Protein AF-A0A8J4S2L1-F1 (afdb_monomer)

Sequence (156 aa):
MAAVVPDSSSDSIFGKENGVHPPKQLDAGALFVLKSKGSWLHCGYHLTTSIVAPVLLSLPFALALLGWVGGVVCLILAGLVTFYSYNLLSAVLEHHAQLGQRQLRFRDVASDVLGPRWGKYAVGPLQFGICYGVVVAGSLLGGQSLKVSCVSLLWL

Mean predicted aligned error: 14.78 Å

InterPro domains:
  IPR013057 Amino acid transporter, transmembrane domain [PF01490] (37-148)

Radius of gyration: 27.41 Å; Cα contacts (8 Å, |Δi|>4): 41; chains: 1; bounding box: 59×35×94 Å

Foldseek 3Di:
DDDDDDDDDDDDDDDDDDDPPPPPPQPVVQVPPPPCPDDPVNVVVVVVVVVPAPLVVCLVVVCVVLDDVSSVVVVVVVVVVVVVVVVVLVVLQVVVVVVVRNDPDSLVSQCVVVDVPVSCVVVVVVVVVVVVVSVVSNVVSVVVVVVVVVVVVVVD

Organism: NCBI:txid60419

pLDDT: mean 70.43, std 17.35, range [33.12, 92.56]

Structure (mmCIF, N/CA/C/O backbone):
data_AF-A0A8J4S2L1-F1
#
_entry.id   AF-A0A8J4S2L1-F1
#
loop_
_atom_site.group_PDB
_atom_site.id
_atom_site.type_symbol
_atom_site.label_atom_id
_atom_site.label_alt_id
_atom_site.label_comp_id
_atom_site.label_asym_id
_atom_site.label_entity_id
_atom_site.label_seq_id
_atom_site.pdbx_PDB_ins_code
_atom_site.Cartn_x
_atom_site.Cartn_y
_atom_site.Cartn_z
_atom_site.occupancy
_atom_site.B_iso_or_equiv
_atom_site.auth_seq_id
_atom_site.auth_comp_id
_atom_site.auth_asym_id
_atom_site.auth_atom_id
_atom_site.pdbx_PDB_model_num
ATOM 1 N N . MET A 1 1 ? 5.803 5.494 71.444 1.00 34.72 1 MET A N 1
ATOM 2 C CA . MET A 1 1 ? 4.762 4.610 72.007 1.00 34.72 1 MET A CA 1
ATOM 3 C C . MET A 1 1 ? 3.483 4.870 71.227 1.00 34.72 1 MET A C 1
ATOM 5 O O . MET A 1 1 ? 2.878 5.910 71.434 1.00 34.72 1 MET A O 1
ATOM 9 N N . ALA A 1 2 ? 3.160 4.022 70.247 1.00 39.50 2 ALA A N 1
ATOM 10 C CA . ALA A 1 2 ? 1.950 4.150 69.433 1.00 39.50 2 ALA A CA 1
ATOM 11 C C . ALA A 1 2 ? 0.888 3.186 69.977 1.00 39.50 2 ALA A C 1
ATOM 13 O O . ALA A 1 2 ? 1.196 2.028 70.255 1.00 39.50 2 ALA A O 1
ATOM 14 N N . ALA A 1 3 ? -0.309 3.717 70.212 1.00 38.34 3 ALA A N 1
ATOM 15 C CA . ALA A 1 3 ? -1.400 3.053 70.907 1.00 38.34 3 ALA A CA 1
ATOM 16 C C . ALA A 1 3 ? -2.166 2.062 70.014 1.00 38.34 3 ALA A C 1
ATOM 18 O O . ALA A 1 3 ? -2.183 2.165 68.789 1.00 38.34 3 ALA A O 1
ATOM 19 N N . VAL A 1 4 ? -2.770 1.099 70.702 1.00 43.12 4 VAL A N 1
ATOM 20 C CA . VAL A 1 4 ? -3.446 -0.117 70.242 1.00 43.12 4 VAL A CA 1
ATOM 21 C C . VAL A 1 4 ? -4.901 0.135 69.786 1.00 43.12 4 VAL A C 1
ATOM 23 O O . VAL A 1 4 ? -5.551 1.066 70.247 1.00 43.12 4 VAL A O 1
ATOM 26 N N . VAL A 1 5 ? -5.340 -0.755 68.883 1.00 53.09 5 VAL A N 1
ATOM 27 C CA . VAL A 1 5 ? -6.646 -1.067 68.238 1.00 53.09 5 VAL A CA 1
ATOM 28 C C . VAL A 1 5 ? -7.889 -1.022 69.172 1.00 53.09 5 VAL A C 1
ATOM 30 O O . VAL A 1 5 ? -7.731 -1.097 70.390 1.00 53.09 5 VAL A O 1
ATOM 33 N N . PRO A 1 6 ? -9.133 -0.979 68.634 1.00 50.78 6 PRO A N 1
ATOM 34 C CA . PRO A 1 6 ? -9.871 -2.247 68.506 1.00 50.78 6 PRO A CA 1
ATOM 35 C C . PRO A 1 6 ? -10.709 -2.423 67.219 1.00 50.78 6 PRO A C 1
ATOM 37 O O . PRO A 1 6 ? -11.177 -1.476 66.592 1.00 50.78 6 PRO A O 1
ATOM 40 N N . ASP A 1 7 ? -10.862 -3.701 66.875 1.00 41.56 7 ASP A N 1
ATOM 41 C CA . ASP A 1 7 ? -11.717 -4.309 65.857 1.00 41.56 7 ASP A CA 1
ATOM 42 C C . ASP A 1 7 ? -13.176 -4.396 66.347 1.00 41.56 7 ASP A C 1
ATOM 44 O O . ASP A 1 7 ? -13.424 -4.565 67.543 1.00 41.56 7 ASP A O 1
ATOM 48 N N . SER A 1 8 ? -14.143 -4.307 65.433 1.00 39.97 8 SER A N 1
ATOM 49 C CA . SER A 1 8 ? -15.518 -4.755 65.685 1.00 39.97 8 SER A CA 1
ATOM 50 C C . SER A 1 8 ? -16.183 -5.181 64.377 1.00 39.97 8 SER A C 1
ATOM 52 O O . SER A 1 8 ? -16.561 -4.376 63.526 1.00 39.97 8 SER A O 1
ATOM 54 N N . SER A 1 9 ? -16.300 -6.495 64.241 1.00 46.31 9 SER A N 1
ATOM 55 C CA . SER A 1 9 ? -17.036 -7.213 63.211 1.00 46.31 9 SER A CA 1
ATOM 56 C C . SER A 1 9 ? -18.544 -6.968 63.352 1.00 46.31 9 SER A C 1
ATOM 58 O O . SER A 1 9 ? -19.090 -7.052 64.451 1.00 46.31 9 SER A O 1
ATOM 60 N N . SER A 1 10 ? -19.245 -6.726 62.243 1.00 38.44 10 SER A N 1
ATOM 61 C CA . SER A 1 10 ? -20.681 -7.016 62.140 1.00 38.44 10 SER A CA 1
ATOM 62 C C . SER A 1 10 ? -21.049 -7.380 60.703 1.00 38.44 10 SER A C 1
ATOM 64 O O . SER A 1 10 ? -20.905 -6.596 59.766 1.00 38.44 10 SER A O 1
ATOM 66 N N . ASP A 1 11 ? -21.483 -8.629 60.563 1.00 37.94 11 ASP A N 1
ATOM 67 C CA . ASP A 1 11 ? -22.008 -9.256 59.362 1.00 37.94 11 ASP A CA 1
ATOM 68 C C . ASP A 1 11 ? -23.204 -8.501 58.771 1.00 37.94 11 ASP A C 1
ATOM 70 O O . ASP A 1 11 ? -24.178 -8.194 59.456 1.00 37.94 11 ASP A O 1
ATOM 74 N N . SER A 1 12 ? -23.201 -8.345 57.449 1.00 35.31 12 SER A N 1
ATOM 75 C CA . SER A 1 12 ? -24.430 -8.497 56.668 1.00 35.31 12 SER A CA 1
ATOM 76 C C . SER A 1 12 ? -24.112 -9.122 55.310 1.00 35.31 12 SER A C 1
ATOM 78 O O . SER A 1 12 ? -23.748 -8.475 54.332 1.00 35.31 12 SER A O 1
ATOM 80 N N . ILE A 1 13 ? -24.270 -10.443 55.276 1.00 42.53 13 ILE A N 1
ATOM 81 C CA . ILE A 1 13 ? -24.550 -11.214 54.069 1.00 42.53 13 ILE A CA 1
ATOM 82 C C . ILE A 1 13 ? -25.864 -10.689 53.486 1.00 42.53 13 ILE A C 1
ATOM 84 O O . ILE A 1 13 ? -26.909 -10.970 54.054 1.00 42.53 13 ILE A O 1
ATOM 88 N N . PHE A 1 14 ? -25.828 -9.965 52.366 1.00 33.12 14 PHE A N 1
ATOM 89 C CA . PHE A 1 14 ? -26.916 -9.894 51.381 1.00 33.12 14 PHE A CA 1
ATOM 90 C C . PHE A 1 14 ? -26.389 -9.262 50.082 1.00 33.12 14 PHE A C 1
ATOM 92 O O . PHE A 1 14 ? -25.904 -8.137 50.092 1.00 33.12 14 PHE A O 1
ATOM 99 N N . GLY A 1 15 ? -26.526 -9.968 48.951 1.00 33.47 15 GLY A N 1
ATOM 100 C CA . GLY A 1 15 ? -26.475 -9.330 47.626 1.00 33.47 15 GLY A CA 1
ATOM 101 C C . GLY A 1 15 ? -25.386 -9.781 46.649 1.00 33.47 15 GLY A C 1
ATOM 102 O O . GLY A 1 15 ? -24.719 -8.952 46.049 1.00 33.47 15 GLY A O 1
ATOM 103 N N . LYS A 1 16 ? -25.225 -11.095 46.484 1.00 33.47 16 LYS A N 1
ATOM 104 C CA . LYS A 1 16 ? -24.996 -11.802 45.208 1.00 33.47 16 LYS A CA 1
ATOM 105 C C . LYS A 1 16 ? -24.734 -10.911 43.970 1.00 33.47 16 LYS A C 1
ATOM 107 O O . LYS A 1 16 ? -25.661 -10.384 43.365 1.00 33.47 16 LYS A O 1
ATOM 112 N N . GLU A 1 17 ? -23.455 -10.809 43.612 1.00 36.22 17 GLU A N 1
ATOM 113 C CA . GLU A 1 17 ? -22.903 -10.940 42.256 1.00 36.22 17 GLU A CA 1
ATOM 114 C C . GLU A 1 17 ? -23.852 -10.566 41.098 1.00 36.22 17 GLU A C 1
ATOM 116 O O . GLU A 1 17 ? -24.429 -11.425 40.437 1.00 36.22 17 GLU A O 1
ATOM 121 N N . ASN A 1 18 ? -23.978 -9.268 40.816 1.00 33.34 18 ASN A N 1
ATOM 122 C CA . ASN A 1 18 ? -24.344 -8.808 39.480 1.00 33.34 18 ASN A CA 1
ATOM 123 C C . ASN A 1 18 ? -23.045 -8.483 38.749 1.00 33.34 18 ASN A C 1
ATOM 125 O O . ASN A 1 18 ? -22.307 -7.592 39.169 1.00 33.34 18 ASN A O 1
ATOM 129 N N . GLY A 1 19 ? -22.761 -9.247 37.693 1.00 39.38 19 GLY A N 1
ATOM 130 C CA . GLY A 1 19 ? -21.573 -9.136 36.854 1.00 39.38 19 GLY A CA 1
ATOM 131 C C . GLY A 1 19 ? -21.408 -7.743 36.255 1.00 39.38 19 GLY A C 1
ATOM 132 O O . GLY A 1 19 ? -21.801 -7.478 35.122 1.00 39.38 19 GLY A O 1
ATOM 133 N N . VAL A 1 20 ? -20.774 -6.855 37.013 1.00 37.06 20 VAL A N 1
ATOM 134 C CA . VAL A 1 20 ? -20.142 -5.655 36.487 1.00 37.06 20 VAL A CA 1
ATOM 135 C C . VAL A 1 20 ? -18.883 -6.148 35.792 1.00 37.06 20 VAL A C 1
ATOM 137 O O . VAL A 1 20 ? -17.860 -6.397 36.427 1.00 37.06 20 VAL A O 1
ATOM 140 N N . HIS A 1 21 ? -18.976 -6.349 34.476 1.00 39.38 21 HIS A N 1
ATOM 141 C CA . HIS A 1 21 ? -17.785 -6.442 33.643 1.00 39.38 21 HIS A CA 1
ATOM 142 C C . HIS A 1 21 ? -16.873 -5.269 34.030 1.00 39.38 21 HIS A C 1
ATOM 144 O O . HIS A 1 21 ? -17.340 -4.125 33.995 1.00 39.38 21 HIS A O 1
ATOM 150 N N . PRO A 1 22 ? -15.615 -5.516 34.446 1.00 43.31 22 PRO A N 1
ATOM 151 C CA . PRO A 1 22 ? -14.719 -4.430 34.805 1.00 43.31 22 PRO A CA 1
ATOM 152 C C . PRO A 1 22 ? -14.657 -3.474 33.610 1.00 43.31 22 PRO A C 1
ATOM 154 O O . PRO A 1 22 ? -14.567 -3.955 32.473 1.00 43.31 22 PRO A O 1
ATOM 157 N N . PRO A 1 23 ? -14.747 -2.147 33.816 1.00 46.31 23 PRO A N 1
ATOM 158 C CA . PRO A 1 23 ? -14.622 -1.204 32.717 1.00 46.31 23 PRO A CA 1
ATOM 159 C C . PRO A 1 23 ? -13.300 -1.510 32.016 1.00 46.31 23 PRO A C 1
ATOM 161 O O . PRO A 1 23 ? -12.236 -1.433 32.633 1.00 46.31 23 PRO A O 1
ATOM 164 N N . LYS A 1 24 ? -13.385 -1.953 30.752 1.00 52.25 24 LYS A N 1
ATOM 165 C CA . LYS A 1 24 ? -12.236 -2.243 29.885 1.00 52.25 24 LYS A CA 1
ATOM 166 C C . LYS A 1 24 ? -11.322 -1.026 30.009 1.00 52.25 24 LYS A C 1
ATOM 168 O O . LYS A 1 24 ? -11.745 0.059 29.614 1.00 52.25 24 LYS A O 1
ATOM 173 N N . GLN A 1 25 ? -10.159 -1.190 30.658 1.00 47.97 25 GLN A N 1
ATOM 174 C CA . GLN A 1 25 ? -9.194 -0.113 30.885 1.00 47.97 25 GLN A CA 1
ATOM 175 C C . GLN A 1 25 ? -9.006 0.611 29.553 1.00 47.97 25 GLN A C 1
ATOM 177 O O . GLN A 1 25 ? -8.453 0.045 28.610 1.00 47.97 25 GLN A O 1
ATOM 182 N N . LEU A 1 26 ? -9.553 1.822 29.452 1.00 53.41 26 LEU A N 1
ATOM 183 C CA . LEU A 1 26 ? -9.344 2.686 28.306 1.00 53.41 26 LEU A CA 1
ATOM 184 C C . LEU A 1 26 ? -7.853 3.001 28.306 1.00 53.41 26 LEU A C 1
ATOM 186 O O . LEU A 1 26 ? -7.360 3.663 29.218 1.00 53.41 26 LEU A O 1
ATOM 190 N N . ASP A 1 27 ? -7.151 2.431 27.326 1.00 55.88 27 ASP A N 1
ATOM 191 C CA . ASP A 1 27 ? -5.715 2.590 27.127 1.00 55.88 27 ASP A CA 1
ATOM 192 C C . ASP A 1 27 ? -5.346 4.075 27.262 1.00 55.88 27 ASP A C 1
ATOM 194 O O . ASP A 1 27 ? -6.058 4.952 26.759 1.00 55.88 27 ASP A O 1
ATOM 198 N N . ALA A 1 28 ? -4.253 4.377 27.963 1.00 54.31 28 ALA A N 1
ATOM 199 C CA . ALA A 1 28 ? -3.857 5.745 28.292 1.00 54.31 28 ALA A CA 1
ATOM 200 C C . ALA A 1 28 ? -3.718 6.628 27.034 1.00 54.31 28 ALA A C 1
ATOM 202 O O . ALA A 1 28 ? -3.922 7.838 27.108 1.00 54.31 28 ALA A O 1
ATOM 203 N N . GLY A 1 29 ? -3.463 6.024 25.865 1.00 54.12 29 GLY A N 1
ATOM 204 C CA . GLY A 1 29 ? -3.454 6.699 24.562 1.00 54.12 29 GLY A CA 1
ATOM 205 C C . GLY A 1 29 ? -4.828 7.128 24.018 1.00 54.12 29 GLY A C 1
ATOM 206 O O . GLY A 1 29 ? -4.882 8.038 23.197 1.00 54.12 29 GLY A O 1
ATOM 207 N N . ALA A 1 30 ? -5.931 6.521 24.468 1.00 52.88 30 ALA A N 1
ATOM 208 C CA . ALA A 1 30 ? -7.303 6.949 24.163 1.00 52.88 30 ALA A CA 1
ATOM 209 C C . ALA A 1 30 ? -7.820 8.001 25.165 1.00 52.88 30 ALA A C 1
ATOM 211 O O . ALA A 1 30 ? -8.608 8.872 24.796 1.00 52.88 30 ALA A O 1
ATOM 212 N N . LEU A 1 31 ? -7.351 7.936 26.420 1.00 49.34 31 LEU A N 1
ATOM 213 C CA . LEU A 1 31 ? -7.639 8.919 27.477 1.00 49.34 31 LEU A CA 1
ATOM 214 C C . LEU A 1 31 ? -6.882 10.236 27.277 1.00 49.34 31 LEU A C 1
ATOM 216 O O . LEU A 1 31 ? -7.410 11.308 27.580 1.00 49.34 31 LEU A O 1
ATOM 220 N N . PHE A 1 32 ? -5.678 10.174 26.701 1.00 51.91 32 PHE A N 1
ATOM 221 C CA . PHE A 1 32 ? -5.025 11.329 26.096 1.00 51.91 32 PHE A CA 1
ATOM 222 C C . PHE A 1 32 ? -5.787 11.678 24.816 1.00 51.91 32 PHE A C 1
ATOM 224 O O . PHE A 1 32 ? -5.361 11.382 23.703 1.00 51.91 32 PHE A O 1
ATOM 231 N N . VAL A 1 33 ? -6.965 12.282 24.976 1.00 52.78 33 VAL A N 1
ATOM 232 C CA . VAL A 1 33 ? -7.691 12.933 23.892 1.00 52.78 33 VAL A CA 1
ATOM 233 C C . VAL A 1 33 ? -6.716 13.918 23.261 1.00 52.78 33 VAL A C 1
ATOM 235 O O . VAL A 1 33 ? -6.530 15.041 23.733 1.00 52.78 33 VAL A O 1
ATOM 238 N N . LEU A 1 34 ? -6.068 13.484 22.180 1.00 54.00 34 LEU A N 1
ATOM 239 C CA . LEU A 1 34 ? -5.431 14.362 21.225 1.00 54.00 34 LEU A CA 1
ATOM 240 C C . LEU A 1 34 ? -6.572 15.216 20.690 1.00 54.00 34 LEU A C 1
ATOM 242 O O . LEU A 1 34 ? -7.272 14.837 19.753 1.00 54.00 34 LEU A O 1
ATOM 246 N N . LYS A 1 35 ? -6.812 16.359 21.339 1.00 50.06 35 LYS A N 1
ATOM 247 C CA . LYS A 1 35 ? -7.601 17.443 20.772 1.00 50.06 35 LYS A CA 1
ATOM 248 C C . LYS A 1 35 ? -6.963 17.699 19.415 1.00 50.06 35 LYS A C 1
ATOM 250 O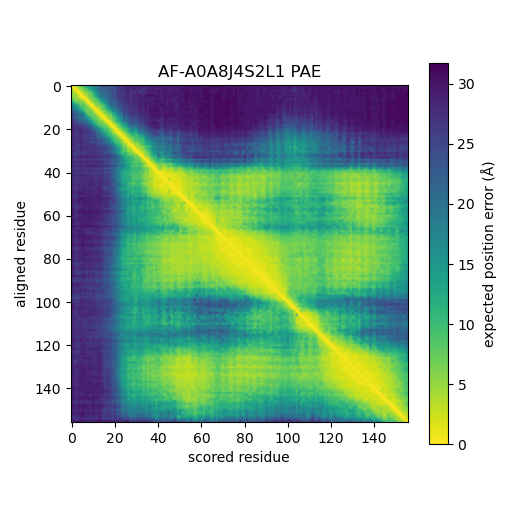 O . LYS A 1 35 ? -5.850 18.222 19.367 1.00 50.06 35 LYS A O 1
ATOM 255 N N . SER A 1 36 ? -7.599 17.237 18.339 1.00 60.19 36 SER A N 1
ATOM 256 C CA . SER A 1 36 ? -7.020 17.286 17.002 1.00 60.19 36 SER A CA 1
ATOM 257 C C . SER A 1 36 ? -6.908 18.751 16.598 1.00 60.19 36 SER A C 1
ATOM 259 O O . SER A 1 36 ? -7.837 19.346 16.064 1.00 60.19 36 SER A O 1
ATOM 261 N N . LYS A 1 37 ? -5.767 19.365 16.908 1.00 63.19 37 LYS A N 1
ATOM 262 C CA . LYS A 1 37 ? -5.407 20.695 16.412 1.00 63.19 37 LYS A CA 1
ATOM 263 C C . LYS A 1 37 ? -4.876 20.633 14.975 1.00 63.19 37 LYS A C 1
ATOM 265 O O . LYS A 1 37 ? -4.511 21.658 14.417 1.00 63.19 37 LYS A O 1
ATOM 270 N N . GLY A 1 38 ? -4.816 19.438 14.384 1.00 66.75 38 GLY A N 1
ATOM 271 C CA . GLY A 1 38 ? -4.439 19.238 12.993 1.00 66.75 38 GLY A CA 1
ATOM 272 C C . GLY A 1 38 ? -5.574 19.635 12.055 1.00 66.75 38 GLY A C 1
ATOM 273 O O . GLY A 1 38 ? -6.681 19.119 12.166 1.00 66.75 38 GLY A O 1
ATOM 274 N N . SER A 1 39 ? -5.283 20.540 11.123 1.00 81.12 39 SER A N 1
ATOM 275 C CA . SER A 1 39 ? -6.161 20.828 9.987 1.00 81.12 39 SER A CA 1
ATOM 276 C C . SER A 1 39 ? -6.275 19.598 9.078 1.00 81.12 39 SER A C 1
ATOM 278 O O . SER A 1 39 ? -5.310 18.845 8.924 1.00 81.12 39 SER A O 1
ATOM 280 N N . TRP A 1 40 ? -7.425 19.421 8.423 1.00 80.31 40 TRP A N 1
ATOM 281 C CA . TRP A 1 40 ? -7.636 18.383 7.405 1.00 80.31 40 TRP A CA 1
ATOM 282 C C . TRP A 1 40 ? -6.569 18.415 6.309 1.00 80.31 40 TRP A C 1
ATOM 284 O O . TRP A 1 40 ? -6.125 17.367 5.850 1.00 80.31 40 TRP A O 1
ATOM 294 N N . LEU A 1 41 ? -6.085 19.611 5.962 1.00 83.56 41 LEU A N 1
ATOM 295 C CA . LEU A 1 41 ? -5.001 19.788 4.997 1.00 83.56 41 LEU A CA 1
ATOM 296 C C . LEU A 1 41 ? -3.674 19.216 5.502 1.00 83.56 41 LEU A C 1
ATOM 298 O O . LEU A 1 41 ? -2.941 18.597 4.741 1.00 83.56 41 LEU A O 1
ATOM 302 N N . HIS A 1 42 ? -3.378 19.379 6.792 1.00 85.44 42 HIS A N 1
ATOM 303 C CA . HIS A 1 42 ? -2.155 18.855 7.394 1.00 85.44 42 HIS A CA 1
ATOM 304 C C . HIS A 1 42 ? -2.176 17.323 7.437 1.00 85.44 42 HIS A C 1
ATOM 306 O O . HIS A 1 42 ? -1.200 16.675 7.068 1.00 85.44 42 HIS A O 1
ATOM 312 N N . CYS A 1 43 ? -3.317 16.741 7.818 1.00 82.88 43 CYS A N 1
ATOM 313 C CA . CYS A 1 43 ? -3.517 15.293 7.787 1.00 82.88 43 CYS A CA 1
ATOM 314 C C . CYS A 1 43 ? -3.426 14.743 6.355 1.00 82.88 43 CYS A C 1
ATOM 316 O O . CYS A 1 43 ? -2.697 13.785 6.110 1.00 82.88 43 CYS A O 1
ATOM 318 N N . GLY A 1 44 ? -4.103 15.386 5.398 1.00 84.62 44 GLY A N 1
ATOM 319 C CA . GLY A 1 44 ? -4.066 14.998 3.988 1.00 84.62 44 GLY A CA 1
ATOM 320 C C . GLY A 1 44 ? -2.662 15.082 3.389 1.00 84.62 44 GLY A C 1
ATOM 321 O O . GLY A 1 44 ? -2.245 14.168 2.678 1.00 84.62 44 GLY A O 1
ATOM 322 N N . TYR A 1 45 ? -1.899 16.123 3.732 1.00 86.94 45 TYR A N 1
ATOM 323 C CA . TYR A 1 45 ? -0.498 16.246 3.336 1.00 86.94 45 TYR A CA 1
ATOM 324 C C . TYR A 1 45 ? 0.340 15.084 3.882 1.00 86.94 45 TYR A C 1
ATOM 326 O O . TYR A 1 45 ? 0.996 14.397 3.106 1.00 86.94 45 TYR A O 1
ATOM 334 N N . HIS A 1 46 ? 0.263 14.804 5.186 1.00 84.38 46 HIS A N 1
ATOM 335 C CA . HIS A 1 46 ? 0.993 13.691 5.802 1.00 84.38 46 HIS A CA 1
ATOM 336 C C . HIS A 1 46 ? 0.601 12.320 5.248 1.00 84.38 46 HIS A C 1
ATOM 338 O O . HIS A 1 46 ? 1.460 11.454 5.073 1.00 84.38 46 HIS A O 1
ATOM 344 N N . LEU A 1 47 ? -0.683 12.111 4.959 1.00 85.81 47 LEU A N 1
ATOM 345 C CA . LEU A 1 47 ? -1.159 10.890 4.320 1.00 85.81 47 LEU A CA 1
ATOM 346 C C . LEU A 1 47 ? -0.545 10.748 2.924 1.00 85.81 47 LEU A C 1
ATOM 348 O O . LEU A 1 47 ? 0.002 9.701 2.590 1.00 85.81 47 LEU A O 1
ATOM 352 N N . THR A 1 48 ? -0.586 11.819 2.131 1.00 84.88 48 THR A N 1
ATOM 353 C CA . THR A 1 48 ? -0.069 11.816 0.759 1.00 84.88 48 THR A CA 1
ATOM 354 C C . THR A 1 48 ? 1.436 11.568 0.744 1.00 84.88 48 THR A C 1
ATOM 356 O O . THR A 1 48 ? 1.897 10.713 -0.005 1.00 84.88 48 THR A O 1
ATOM 359 N N . THR A 1 49 ? 2.210 12.231 1.607 1.00 85.94 49 THR A N 1
ATOM 360 C CA . THR A 1 49 ? 3.663 12.005 1.689 1.00 85.94 49 THR A CA 1
ATOM 361 C C . THR A 1 49 ? 4.017 10.614 2.204 1.00 85.94 49 THR A C 1
ATOM 363 O O . THR A 1 49 ? 5.031 10.064 1.789 1.00 85.94 49 THR A O 1
ATOM 366 N N . SER A 1 50 ? 3.173 10.009 3.047 1.00 84.44 50 SER A N 1
ATOM 367 C CA . SER A 1 50 ? 3.345 8.613 3.475 1.00 84.44 50 SER A CA 1
ATOM 368 C C . SER A 1 50 ? 3.063 7.617 2.346 1.00 84.44 50 SER A C 1
ATOM 370 O O . SER A 1 50 ? 3.689 6.560 2.295 1.00 84.44 50 SER A O 1
ATOM 372 N N . ILE A 1 51 ? 2.128 7.937 1.445 1.00 83.69 51 ILE A N 1
ATOM 373 C CA . ILE A 1 51 ? 1.822 7.112 0.269 1.00 83.69 51 ILE A CA 1
ATOM 374 C C . ILE A 1 51 ? 2.923 7.256 -0.785 1.00 83.69 51 ILE A C 1
ATOM 376 O O . ILE A 1 51 ? 3.296 6.251 -1.385 1.00 83.69 51 ILE A O 1
ATOM 380 N N . VAL A 1 52 ? 3.465 8.465 -0.987 1.00 84.31 52 VAL A N 1
ATOM 381 C CA . VAL A 1 52 ? 4.570 8.749 -1.920 1.00 84.31 52 VAL A CA 1
ATOM 382 C C . VAL A 1 52 ? 5.874 8.110 -1.414 1.00 84.31 52 VAL A C 1
ATOM 384 O O . VAL A 1 52 ? 6.753 8.759 -0.857 1.00 84.31 52 VAL A O 1
ATOM 387 N N . ALA A 1 53 ? 6.000 6.798 -1.601 1.00 78.81 53 ALA A N 1
ATOM 388 C CA . ALA A 1 53 ? 7.201 6.032 -1.305 1.00 78.81 53 ALA A CA 1
ATOM 389 C C . ALA A 1 53 ? 8.124 5.960 -2.536 1.00 78.81 53 ALA A C 1
ATOM 391 O O . ALA A 1 53 ? 7.626 5.874 -3.661 1.00 78.81 53 ALA A O 1
ATOM 392 N N . PRO A 1 54 ? 9.458 5.868 -2.361 1.00 75.44 54 PRO A N 1
ATOM 393 C CA . PRO A 1 54 ? 10.401 5.656 -3.465 1.00 75.44 54 PRO A CA 1
ATOM 394 C C . PRO A 1 54 ? 10.029 4.466 -4.364 1.00 75.44 54 PRO A C 1
ATOM 396 O O . PRO A 1 54 ? 10.253 4.485 -5.566 1.00 75.44 54 PRO A O 1
ATOM 399 N N . VAL A 1 55 ? 9.384 3.444 -3.798 1.00 74.50 55 VAL A N 1
ATOM 400 C CA . VAL A 1 55 ? 8.927 2.254 -4.528 1.00 74.50 55 VAL A CA 1
ATOM 401 C C . VAL A 1 55 ? 7.872 2.579 -5.595 1.00 74.50 55 VAL A C 1
ATOM 403 O O . VAL A 1 55 ? 7.833 1.903 -6.623 1.00 74.50 55 VAL A O 1
ATOM 406 N N . LEU A 1 56 ? 7.072 3.642 -5.438 1.00 80.44 56 LEU A N 1
ATOM 407 C CA . LEU A 1 56 ? 6.110 4.073 -6.464 1.00 80.44 56 LEU A CA 1
ATOM 408 C C . LEU A 1 56 ? 6.783 4.492 -7.774 1.00 80.44 56 LEU A C 1
ATOM 410 O O . LEU A 1 56 ? 6.144 4.423 -8.819 1.00 80.44 56 LEU A O 1
ATOM 414 N N . LEU A 1 57 ? 8.069 4.854 -7.763 1.00 80.88 57 LEU A N 1
ATOM 415 C CA . LEU A 1 57 ? 8.804 5.121 -9.002 1.00 80.88 57 LEU A CA 1
ATOM 416 C C . LEU A 1 57 ? 8.997 3.864 -9.865 1.00 80.88 57 LE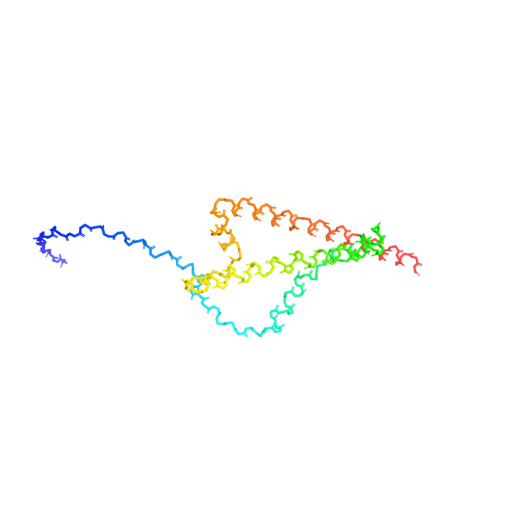U A C 1
ATOM 418 O O . LEU A 1 57 ? 9.236 3.986 -11.062 1.00 80.88 57 LEU A O 1
ATOM 422 N N . SER A 1 58 ? 8.841 2.659 -9.303 1.00 78.38 58 SER A N 1
ATOM 423 C CA . SER A 1 58 ? 8.844 1.408 -10.080 1.00 78.38 58 SER A CA 1
ATOM 424 C C . SER A 1 58 ? 7.485 1.079 -10.713 1.00 78.38 58 SER A C 1
ATOM 426 O O . SER A 1 58 ? 7.405 0.258 -11.626 1.00 78.38 58 SER A O 1
ATOM 428 N N . LEU A 1 59 ? 6.415 1.755 -10.285 1.00 81.06 59 LEU A N 1
ATOM 429 C CA . LEU A 1 59 ? 5.066 1.578 -10.811 1.00 81.06 59 LEU A CA 1
ATOM 430 C C . LEU A 1 59 ? 4.953 1.885 -12.318 1.00 81.06 59 LEU A C 1
ATOM 432 O O . LEU A 1 59 ? 4.435 1.028 -13.029 1.00 81.06 59 LEU A O 1
ATOM 436 N N . PRO A 1 60 ? 5.465 3.009 -12.869 1.00 79.88 60 PRO A N 1
ATOM 437 C CA . PRO A 1 60 ? 5.424 3.247 -14.316 1.00 79.88 60 PRO A CA 1
ATOM 438 C C . PRO A 1 60 ? 6.178 2.182 -15.123 1.00 79.88 60 PRO A C 1
ATOM 440 O O . PRO A 1 60 ? 5.733 1.817 -16.208 1.00 79.88 60 PRO A O 1
ATOM 443 N N . PHE A 1 61 ? 7.271 1.631 -14.585 1.00 78.62 61 PHE A N 1
ATOM 444 C CA . PHE A 1 61 ? 7.988 0.518 -15.213 1.00 78.62 61 PHE A CA 1
ATOM 445 C C . PHE A 1 61 ? 7.132 -0.758 -15.240 1.00 78.62 61 PHE A C 1
ATOM 447 O O . PHE A 1 61 ? 7.022 -1.404 -16.279 1.00 78.62 61 PHE A O 1
ATOM 454 N N . ALA A 1 62 ? 6.447 -1.083 -14.140 1.00 79.69 62 ALA A N 1
ATOM 455 C CA . ALA A 1 62 ? 5.519 -2.213 -14.092 1.00 79.69 62 ALA A CA 1
ATOM 456 C C . ALA A 1 62 ? 4.320 -2.037 -15.046 1.00 79.69 62 ALA A C 1
ATOM 458 O O . ALA A 1 62 ? 3.918 -2.989 -15.714 1.00 79.69 62 ALA A O 1
ATOM 459 N N . LEU A 1 63 ? 3.778 -0.818 -15.163 1.00 82.44 63 LEU A N 1
ATOM 460 C CA . LEU A 1 63 ? 2.709 -0.507 -16.118 1.00 82.44 63 LEU A CA 1
ATOM 461 C C . LEU A 1 63 ? 3.187 -0.609 -17.572 1.00 82.44 63 LEU A C 1
ATOM 463 O O . LEU A 1 63 ? 2.439 -1.089 -18.421 1.00 82.44 63 LEU A O 1
ATOM 467 N N . ALA A 1 64 ? 4.427 -0.205 -17.864 1.00 80.50 64 ALA A N 1
ATOM 468 C CA . ALA A 1 64 ? 5.010 -0.341 -19.198 1.00 80.50 64 ALA A CA 1
ATOM 469 C C . ALA A 1 64 ? 5.128 -1.814 -19.629 1.00 80.50 64 ALA A C 1
ATOM 471 O O . ALA A 1 64 ? 4.850 -2.128 -20.784 1.00 80.50 64 ALA A O 1
ATOM 472 N N . LEU A 1 65 ? 5.462 -2.722 -18.702 1.00 82.19 65 LEU A N 1
ATOM 473 C CA . LEU A 1 65 ? 5.502 -4.168 -18.964 1.00 82.19 65 LEU A CA 1
ATOM 474 C C . LEU A 1 65 ? 4.109 -4.774 -19.211 1.00 82.19 65 LEU A C 1
ATOM 476 O O . LEU A 1 65 ? 3.984 -5.724 -19.979 1.00 82.19 65 LEU A O 1
ATOM 480 N N . LEU A 1 66 ? 3.065 -4.230 -18.576 1.00 80.56 66 LEU A N 1
ATOM 481 C CA . LEU A 1 66 ? 1.680 -4.711 -18.686 1.00 80.56 66 LEU A CA 1
ATOM 482 C C . LEU A 1 66 ? 0.918 -4.112 -19.889 1.00 80.56 66 LEU A C 1
ATOM 484 O O . LEU A 1 66 ? -0.173 -4.570 -20.233 1.00 80.56 66 LEU A O 1
ATOM 488 N N . GLY A 1 67 ? 1.486 -3.086 -20.528 1.00 85.31 67 GLY A N 1
ATOM 489 C CA . GLY A 1 67 ? 0.859 -2.318 -21.601 1.00 85.31 67 GLY A CA 1
ATOM 490 C C . GLY A 1 67 ? -0.169 -1.298 -21.096 1.00 85.31 67 GLY A C 1
ATOM 491 O O . GLY A 1 67 ? -0.652 -1.363 -19.968 1.00 85.31 67 GLY A O 1
ATOM 492 N N . TRP A 1 68 ? -0.534 -0.337 -21.953 1.00 84.62 68 TRP A N 1
ATOM 493 C CA . TRP A 1 68 ? -1.389 0.802 -21.580 1.00 84.62 68 TRP A CA 1
ATOM 494 C C . TRP A 1 68 ? -2.745 0.381 -20.998 1.00 84.62 68 TRP A C 1
ATOM 496 O O . TRP A 1 68 ? -3.132 0.826 -19.920 1.00 84.62 68 TRP A O 1
ATOM 506 N N . VAL A 1 69 ? -3.453 -0.519 -21.686 1.00 89.12 69 VAL A N 1
ATOM 507 C CA . VAL A 1 69 ? -4.794 -0.960 -21.271 1.00 89.12 69 VAL A CA 1
ATOM 508 C C . VAL A 1 69 ? -4.725 -1.763 -19.973 1.00 89.12 69 VAL A C 1
ATOM 510 O O . VAL A 1 69 ? -5.471 -1.477 -19.040 1.00 89.12 69 VAL A O 1
ATOM 513 N N . GLY A 1 70 ? -3.797 -2.722 -19.880 1.00 88.06 70 GLY A N 1
ATOM 514 C CA . GLY A 1 70 ? -3.599 -3.521 -18.669 1.00 88.06 70 GLY A CA 1
ATOM 515 C C . GLY A 1 70 ? -3.203 -2.656 -17.475 1.00 88.06 70 GLY A C 1
ATOM 516 O O . GLY A 1 70 ? -3.735 -2.827 -16.378 1.00 88.06 70 GLY A O 1
ATOM 517 N N . GLY A 1 71 ? -2.335 -1.669 -17.703 1.00 88.31 71 GLY A N 1
ATOM 518 C CA . GLY A 1 71 ? -1.924 -0.709 -16.692 1.00 88.31 71 GLY A CA 1
ATOM 519 C C . GLY A 1 71 ? -3.078 0.149 -16.170 1.00 88.31 71 GLY A C 1
ATOM 520 O O . GLY A 1 71 ? -3.273 0.235 -14.959 1.00 88.31 71 GLY A O 1
ATOM 521 N N . VAL A 1 72 ? -3.887 0.732 -17.060 1.00 89.94 72 VAL A N 1
ATOM 522 C CA . VAL A 1 72 ? -5.057 1.542 -16.673 1.00 89.94 72 VAL A CA 1
ATOM 523 C C . VAL A 1 72 ? -6.081 0.704 -15.906 1.00 89.94 72 VAL A C 1
ATOM 525 O O . VAL A 1 72 ? -6.557 1.136 -14.857 1.00 89.94 72 VAL A O 1
ATOM 528 N N . VAL A 1 73 ? -6.386 -0.511 -16.371 1.00 92.19 73 VAL A N 1
ATOM 529 C CA . VAL A 1 73 ? -7.310 -1.418 -15.670 1.00 92.19 73 VAL A CA 1
ATOM 530 C C . VAL A 1 73 ? -6.775 -1.778 -14.281 1.00 92.19 73 VAL A C 1
ATOM 532 O O . VAL A 1 73 ? -7.522 -1.714 -13.307 1.00 92.19 73 VAL A O 1
ATOM 535 N N . CYS A 1 74 ? -5.482 -2.090 -14.164 1.00 89.31 74 CYS A N 1
ATOM 536 C CA . CYS A 1 74 ? -4.837 -2.385 -12.884 1.00 89.31 74 CYS A CA 1
ATOM 537 C C . CYS A 1 74 ? -4.910 -1.193 -11.916 1.00 89.31 74 CYS A C 1
ATOM 539 O O . CYS A 1 74 ? -5.280 -1.368 -10.756 1.00 89.31 74 CYS A O 1
ATOM 541 N N . LEU A 1 75 ? -4.637 0.026 -12.394 1.00 88.94 75 LEU A N 1
ATOM 542 C CA . LEU A 1 75 ? -4.744 1.248 -11.593 1.00 88.94 75 LEU A CA 1
ATOM 543 C C . LEU A 1 75 ? -6.171 1.500 -11.099 1.00 88.94 75 LEU A C 1
ATOM 545 O O . LEU A 1 75 ? -6.364 1.826 -9.927 1.00 88.94 75 LEU A O 1
ATOM 549 N N . ILE A 1 76 ? -7.168 1.330 -11.971 1.00 92.44 76 ILE A N 1
ATOM 550 C CA . ILE A 1 76 ? -8.580 1.488 -11.605 1.00 92.44 76 ILE A CA 1
ATOM 551 C C . ILE A 1 76 ? -8.968 0.445 -10.555 1.00 92.44 76 ILE A C 1
ATOM 553 O O . ILE A 1 76 ? -9.559 0.801 -9.538 1.00 92.44 76 ILE A O 1
ATOM 557 N N . LEU A 1 77 ? -8.602 -0.825 -10.754 1.00 92.56 77 LEU A N 1
ATOM 558 C CA . LEU A 1 77 ? -8.877 -1.893 -9.791 1.00 92.56 77 LEU A CA 1
ATOM 559 C C . LEU A 1 77 ? -8.196 -1.631 -8.442 1.00 92.56 77 LEU A C 1
ATOM 561 O O . LEU A 1 77 ? -8.850 -1.727 -7.405 1.00 92.56 77 LEU A O 1
ATOM 565 N N . ALA A 1 78 ? -6.919 -1.241 -8.440 1.00 89.12 78 ALA A N 1
ATOM 566 C CA . ALA A 1 78 ? -6.196 -0.880 -7.224 1.00 89.12 78 ALA A CA 1
ATOM 567 C C . ALA A 1 78 ? -6.862 0.303 -6.498 1.00 89.12 78 ALA A C 1
ATOM 569 O O . ALA A 1 78 ? -7.014 0.273 -5.274 1.00 89.12 78 ALA A O 1
ATOM 570 N N . GLY A 1 79 ? -7.324 1.310 -7.246 1.00 89.50 79 GLY A N 1
ATOM 571 C CA . GLY A 1 79 ? -8.088 2.439 -6.718 1.00 89.50 79 GLY A CA 1
ATOM 572 C C . GLY A 1 79 ? -9.427 2.020 -6.108 1.00 89.50 79 GLY A C 1
ATOM 573 O O . GLY A 1 79 ? -9.726 2.409 -4.981 1.00 89.50 79 GLY A O 1
ATOM 574 N N . LEU A 1 80 ? -10.202 1.178 -6.798 1.00 92.38 80 LEU A N 1
ATOM 575 C CA . LEU A 1 80 ? -11.489 0.665 -6.313 1.00 92.38 80 LEU A CA 1
ATOM 576 C C . LEU A 1 80 ? -11.330 -0.165 -5.035 1.00 92.38 80 LEU A C 1
ATOM 578 O O . LEU A 1 80 ? -12.065 0.051 -4.072 1.00 92.38 80 LEU A O 1
ATOM 582 N N . VAL A 1 81 ? -10.349 -1.070 -4.994 1.00 90.81 81 VAL A N 1
ATOM 583 C CA . VAL A 1 81 ? -10.049 -1.889 -3.807 1.00 90.81 81 VAL A CA 1
ATOM 584 C C . VAL A 1 81 ? -9.634 -1.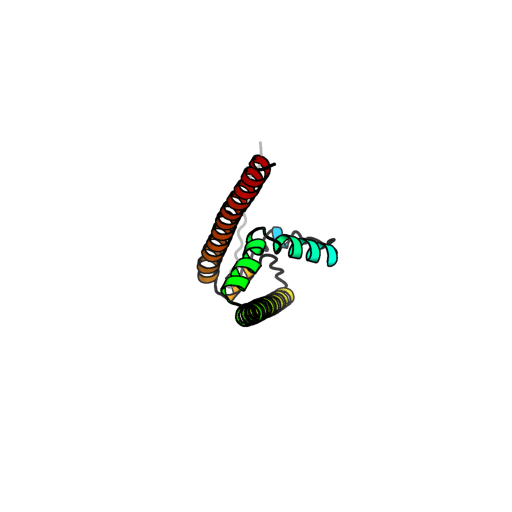007 -2.628 1.00 90.81 81 VAL A C 1
ATOM 586 O O . VAL A 1 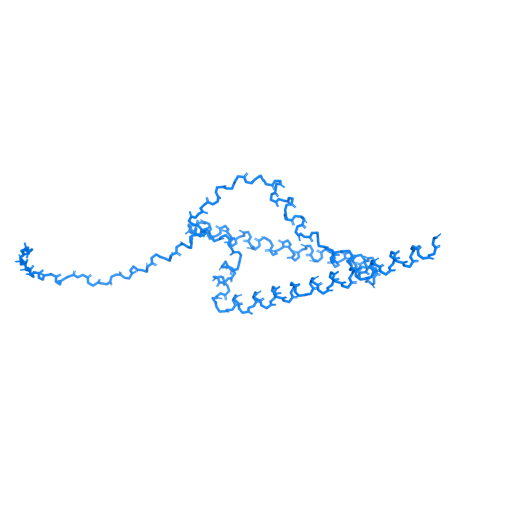81 ? -10.109 -1.202 -1.505 1.00 90.81 81 VAL A O 1
ATOM 589 N N . THR A 1 82 ? -8.792 -0.003 -2.878 1.00 88.50 82 THR A N 1
ATOM 590 C CA . THR A 1 82 ? -8.346 0.954 -1.856 1.00 88.50 82 THR A CA 1
ATOM 591 C C . THR A 1 82 ? -9.521 1.781 -1.330 1.00 88.50 82 THR A C 1
ATOM 593 O O . THR A 1 82 ? -9.710 1.893 -0.119 1.00 88.50 82 THR A O 1
ATOM 596 N N . PHE A 1 83 ? -10.363 2.300 -2.224 1.00 88.56 83 PHE A N 1
ATOM 597 C CA . PHE A 1 83 ? -11.551 3.072 -1.867 1.00 88.56 83 PHE A CA 1
ATOM 598 C C . PHE A 1 83 ? -12.554 2.246 -1.056 1.00 88.56 83 PHE A C 1
ATOM 600 O O . PHE A 1 83 ? -13.048 2.710 -0.027 1.00 88.56 83 PHE A O 1
ATOM 607 N N . TYR A 1 84 ? -12.822 1.007 -1.468 1.00 86.38 84 TYR A N 1
ATOM 608 C CA . TYR A 1 84 ? -13.698 0.094 -0.735 1.00 86.38 84 TYR A CA 1
ATOM 609 C C . TYR A 1 84 ? -13.164 -0.195 0.674 1.00 86.38 84 TYR A C 1
ATOM 611 O O . TYR A 1 84 ? -13.905 -0.103 1.654 1.00 86.38 84 TYR A O 1
ATOM 619 N N . SER A 1 85 ? -11.858 -0.448 0.786 1.00 84.50 85 SER A N 1
ATOM 620 C CA . SER A 1 85 ? -11.189 -0.665 2.072 1.00 84.50 85 SER A CA 1
ATOM 621 C C . SER A 1 85 ? -11.315 0.554 2.993 1.00 84.50 85 SER A C 1
ATOM 623 O O . SER A 1 85 ? -11.645 0.396 4.167 1.00 84.50 85 SER A O 1
ATOM 625 N N . TYR A 1 86 ? -11.132 1.775 2.471 1.00 81.62 86 TYR A N 1
ATOM 626 C CA . TYR A 1 86 ? -11.321 3.008 3.245 1.00 81.62 86 TYR A CA 1
ATOM 627 C C . TYR A 1 86 ? -12.774 3.228 3.686 1.00 81.62 86 TYR A C 1
ATOM 629 O O . TYR A 1 86 ? -12.998 3.679 4.809 1.00 81.62 86 TYR A O 1
ATOM 637 N N . ASN A 1 87 ? -13.760 2.884 2.850 1.00 83.44 87 ASN A N 1
ATOM 638 C CA . ASN A 1 87 ? -15.178 2.995 3.214 1.00 83.44 87 ASN A CA 1
ATOM 639 C C . ASN A 1 87 ? -15.546 2.046 4.360 1.00 83.44 87 ASN A C 1
ATOM 641 O O . ASN A 1 87 ? -16.158 2.476 5.337 1.00 83.44 87 ASN A O 1
ATOM 645 N N . LEU A 1 88 ? -15.124 0.780 4.281 1.00 81.00 88 LEU A N 1
ATOM 646 C CA . LEU A 1 88 ? -15.303 -0.192 5.366 1.00 81.00 88 LEU A CA 1
ATOM 647 C C . LEU A 1 88 ? -14.655 0.293 6.662 1.00 81.00 88 LEU A C 1
ATOM 649 O O . LEU A 1 88 ? -15.267 0.248 7.726 1.00 81.00 88 LEU A O 1
ATOM 653 N N . LEU A 1 89 ? -13.424 0.791 6.561 1.00 79.31 89 LEU A N 1
ATOM 654 C CA . LEU A 1 89 ? -12.677 1.305 7.698 1.00 79.31 89 LEU A CA 1
ATOM 655 C C . LEU A 1 89 ? -13.402 2.483 8.357 1.00 79.31 89 LEU A C 1
ATOM 657 O O . LEU A 1 89 ? -13.566 2.497 9.573 1.00 79.31 89 LEU A O 1
ATOM 661 N N . SER A 1 90 ? -13.900 3.426 7.555 1.00 77.88 90 SER A N 1
ATOM 662 C CA . SER A 1 90 ? -14.688 4.561 8.038 1.00 77.88 90 SER A CA 1
ATOM 663 C C . SER A 1 90 ? -15.979 4.113 8.726 1.00 77.88 90 SER A C 1
ATOM 665 O O . SER A 1 90 ? -16.306 4.634 9.789 1.00 77.88 90 SER A O 1
ATOM 667 N N . ALA A 1 91 ? -16.696 3.137 8.161 1.00 79.94 91 ALA A N 1
ATOM 668 C CA . ALA A 1 91 ? -17.936 2.620 8.743 1.00 79.94 91 ALA A CA 1
ATOM 669 C C . ALA A 1 91 ? -17.698 1.944 10.102 1.00 79.94 91 ALA A C 1
ATOM 671 O O . ALA A 1 91 ? -18.455 2.155 11.051 1.00 79.94 91 ALA A O 1
ATOM 672 N N . VAL A 1 92 ? -16.617 1.169 10.217 1.00 73.88 92 VAL A N 1
ATOM 673 C CA . VAL A 1 92 ? -16.229 0.525 11.477 1.00 73.88 92 VAL A CA 1
ATOM 674 C C . VAL A 1 92 ? -15.812 1.570 12.519 1.00 73.88 92 VAL A C 1
ATOM 676 O O . VAL A 1 92 ? -16.236 1.485 13.673 1.00 73.88 92 VAL A O 1
ATOM 679 N N . LEU A 1 93 ? -15.027 2.581 12.130 1.00 71.81 93 LEU A N 1
ATOM 680 C CA . LEU A 1 93 ? -14.633 3.668 13.034 1.00 71.81 93 LEU A CA 1
ATOM 681 C C . LEU A 1 93 ? -15.847 4.438 13.569 1.00 71.81 93 LEU A C 1
ATOM 683 O O . LEU A 1 93 ? -15.894 4.731 14.763 1.00 71.81 93 LEU A O 1
ATOM 687 N N . GLU A 1 94 ? -16.825 4.732 12.710 1.00 71.12 94 GLU A N 1
ATOM 688 C CA . GLU A 1 94 ? -18.065 5.406 13.103 1.00 71.12 94 GLU A CA 1
ATOM 689 C C . GLU A 1 94 ? -18.859 4.556 14.106 1.00 71.12 94 GLU A C 1
ATOM 691 O O . GLU A 1 94 ? -19.254 5.048 15.161 1.00 71.12 94 GLU A O 1
ATOM 696 N N . HIS A 1 95 ? -19.010 3.252 13.852 1.00 70.62 95 HIS A N 1
ATOM 697 C CA . HIS A 1 95 ? -19.722 2.347 14.757 1.00 70.62 95 HIS A CA 1
ATOM 698 C C . HIS A 1 95 ? -19.097 2.292 16.165 1.00 70.62 95 HIS A C 1
ATOM 700 O O . HIS A 1 95 ? -19.807 2.357 17.169 1.00 70.62 95 HIS A O 1
ATOM 706 N N . HIS A 1 96 ? -17.764 2.241 16.263 1.00 64.88 96 HIS A N 1
ATOM 707 C CA . HIS A 1 96 ? -17.068 2.266 17.556 1.00 64.88 96 HIS A CA 1
ATOM 708 C C . HIS A 1 96 ? -17.079 3.647 18.230 1.00 64.88 96 HIS A C 1
ATOM 710 O O . HIS A 1 96 ? -17.085 3.723 19.463 1.00 64.88 96 HIS A O 1
ATOM 716 N N . ALA A 1 97 ? -17.132 4.734 17.454 1.00 65.62 97 ALA A N 1
ATOM 717 C CA . ALA A 1 97 ? -17.300 6.084 17.989 1.00 65.62 97 ALA A CA 1
ATOM 718 C C . ALA A 1 97 ? -18.667 6.258 18.675 1.00 65.62 97 ALA A C 1
ATOM 720 O O . ALA A 1 97 ? -18.724 6.832 19.764 1.00 65.62 97 ALA A O 1
ATOM 721 N N . GLN A 1 98 ? -19.735 5.690 18.103 1.0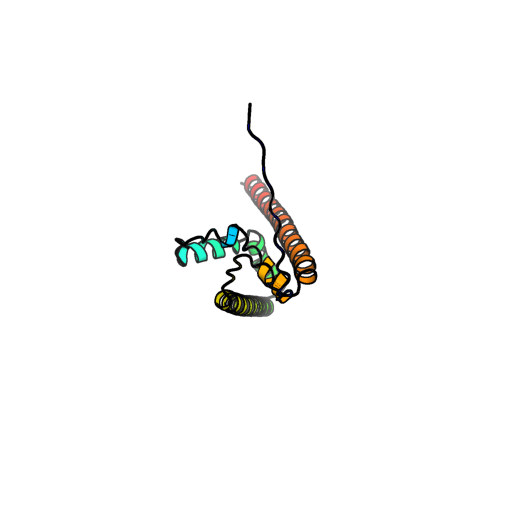0 60.34 98 GLN A N 1
ATOM 722 C CA . GLN A 1 98 ? -21.080 5.684 18.703 1.00 60.34 98 GLN A CA 1
ATOM 723 C C . GLN A 1 98 ? -21.137 4.885 20.021 1.00 60.34 98 GLN A C 1
ATOM 725 O O . GLN A 1 98 ? -21.906 5.219 20.918 1.00 60.34 98 GLN A O 1
ATOM 730 N N . LEU A 1 99 ? -20.279 3.870 20.179 1.00 63.19 99 LEU A N 1
ATOM 731 C CA . LEU A 1 99 ? -20.145 3.061 21.402 1.00 63.19 99 LEU A CA 1
ATOM 732 C C . LEU A 1 99 ? -19.274 3.723 22.494 1.00 63.19 99 LEU A C 1
ATOM 734 O O . LEU A 1 99 ? -19.010 3.114 23.531 1.00 63.19 99 LEU A O 1
ATOM 738 N N . GLY A 1 100 ? -18.794 4.954 22.278 1.00 59.28 100 GLY A N 1
ATOM 739 C CA . GLY A 1 100 ? -18.004 5.712 23.258 1.00 59.28 100 GLY A CA 1
ATOM 740 C C . GLY A 1 100 ? -16.561 5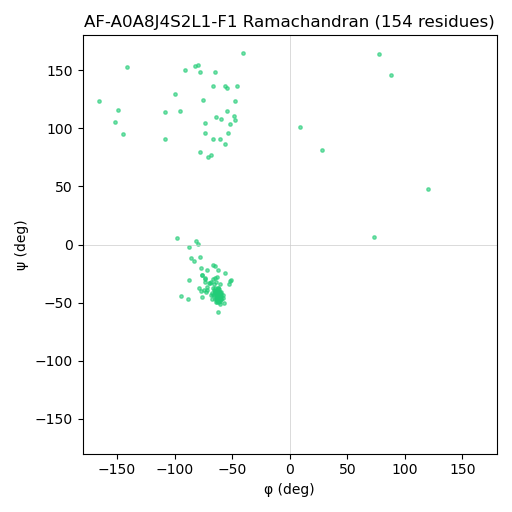.220 23.454 1.00 59.28 100 GLY A C 1
ATOM 741 O O . GLY A 1 100 ? -15.850 5.725 24.322 1.00 59.28 100 GLY A O 1
ATOM 742 N N . GLN A 1 101 ? -16.096 4.260 22.649 1.00 57.62 101 GLN A N 1
ATOM 743 C CA . GLN A 1 101 ? -14.744 3.695 22.701 1.00 57.62 101 GLN A CA 1
ATOM 744 C C . GLN A 1 101 ? -13.952 4.176 21.480 1.00 57.62 101 GLN A C 1
ATOM 746 O O . GLN A 1 101 ? -13.957 3.552 20.420 1.00 57.62 101 GLN A O 1
ATOM 751 N N . ARG A 1 102 ? -13.257 5.311 21.612 1.00 56.12 102 ARG A N 1
ATOM 752 C CA . ARG A 1 102 ? -12.493 5.918 20.511 1.00 56.12 102 ARG A CA 1
ATOM 753 C C . ARG A 1 102 ? -11.163 5.183 20.301 1.00 56.12 102 ARG A C 1
ATOM 755 O O . ARG A 1 102 ? -10.110 5.624 20.754 1.00 56.12 102 ARG A O 1
ATOM 762 N N . GLN A 1 103 ? -11.212 4.038 19.629 1.00 55.75 103 GLN A N 1
ATOM 763 C CA . GLN A 1 103 ? -10.018 3.278 19.262 1.00 55.75 103 GLN A CA 1
ATOM 764 C C . GLN A 1 103 ? -9.286 3.990 18.110 1.00 55.75 103 GLN A C 1
ATOM 766 O O . GLN A 1 103 ? -9.711 3.953 16.961 1.00 55.75 103 GLN A O 1
ATOM 771 N N . LEU A 1 104 ? -8.174 4.666 18.418 1.00 56.16 104 LEU A N 1
ATOM 772 C CA . LEU A 1 104 ? -7.362 5.412 17.440 1.00 56.16 104 LEU A CA 1
ATOM 773 C C . LEU A 1 104 ? -6.451 4.517 16.583 1.00 56.16 104 LEU A C 1
ATOM 775 O O . LEU A 1 104 ? -5.855 4.982 15.613 1.00 56.16 104 LEU A O 1
ATOM 779 N N . ARG A 1 105 ? -6.314 3.234 16.932 1.00 60.53 105 ARG A N 1
ATOM 780 C CA . ARG A 1 105 ? -5.385 2.317 16.274 1.00 60.53 105 ARG A CA 1
ATOM 781 C C . ARG A 1 105 ? -6.146 1.312 15.417 1.00 60.53 105 ARG A C 1
ATOM 783 O O . ARG A 1 105 ? -6.813 0.424 15.939 1.00 60.53 105 ARG A O 1
ATOM 790 N N . PHE A 1 106 ? -5.960 1.388 14.098 1.00 60.03 106 PHE A N 1
ATOM 791 C CA . PHE A 1 106 ? -6.575 0.466 13.130 1.00 60.03 106 PHE A CA 1
ATOM 792 C C . PHE A 1 106 ? -6.348 -1.013 13.454 1.00 60.03 106 PHE A C 1
ATOM 794 O O . PHE A 1 106 ? -7.205 -1.845 13.185 1.00 60.03 106 PHE A O 1
ATOM 801 N N . ARG A 1 107 ? -5.208 -1.347 14.068 1.00 59.50 107 ARG A N 1
ATOM 802 C CA . ARG A 1 107 ? -4.886 -2.720 14.469 1.00 59.50 107 ARG A CA 1
ATOM 803 C C . ARG A 1 107 ? -5.755 -3.232 15.617 1.00 59.50 107 ARG A C 1
ATOM 805 O O . ARG A 1 107 ? -6.043 -4.422 15.650 1.00 59.50 107 ARG A O 1
ATOM 812 N N . ASP A 1 108 ? -6.161 -2.357 16.529 1.00 61.06 108 ASP A N 1
ATOM 813 C CA . ASP A 1 108 ? -7.001 -2.739 17.664 1.00 61.06 108 ASP A CA 1
ATOM 814 C C . ASP A 1 108 ? -8.459 -2.876 17.211 1.00 61.06 108 ASP A C 1
ATOM 816 O O . ASP A 1 108 ? -9.096 -3.869 17.544 1.00 61.06 108 ASP A O 1
ATOM 820 N N . VAL A 1 109 ? -8.903 -2.004 16.297 1.00 62.31 109 VAL A N 1
ATOM 821 C CA . VAL A 1 109 ? -10.201 -2.103 15.605 1.00 62.31 109 VAL A CA 1
ATOM 822 C C . VAL A 1 109 ? -10.298 -3.380 14.760 1.00 62.31 109 VAL A C 1
ATOM 824 O O . VAL A 1 109 ? -11.247 -4.150 14.883 1.00 62.31 109 VAL A O 1
ATOM 827 N N . ALA A 1 110 ? -9.283 -3.670 13.939 1.00 61.22 110 ALA A N 1
ATOM 828 C CA . ALA A 1 110 ? -9.232 -4.901 13.149 1.00 61.22 110 ALA A CA 1
ATOM 829 C C . ALA A 1 110 ? -9.153 -6.155 14.037 1.00 61.22 110 ALA A C 1
ATOM 831 O O . ALA A 1 110 ? -9.680 -7.206 13.680 1.00 61.22 110 ALA A O 1
ATOM 832 N N . SER A 1 111 ? -8.513 -6.055 15.205 1.00 59.72 111 SER A N 1
ATOM 833 C CA . SER A 1 111 ? -8.432 -7.144 16.179 1.00 59.72 111 SER A CA 1
ATOM 834 C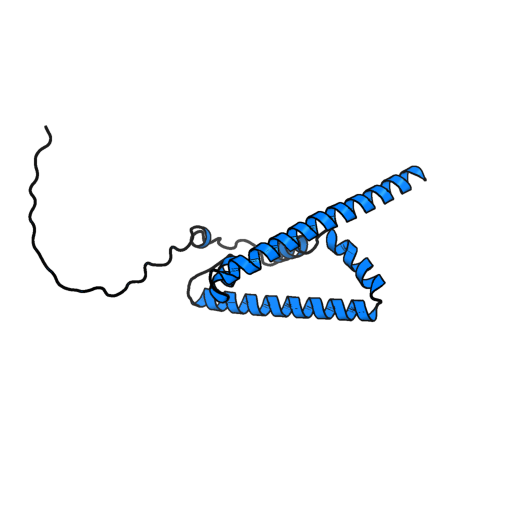 C . SER A 1 111 ? -9.732 -7.351 16.966 1.00 59.72 111 SER A C 1
ATOM 836 O O . SER A 1 111 ? -9.946 -8.473 17.423 1.00 59.72 111 SER A O 1
ATOM 838 N N . ASP A 1 112 ? -10.569 -6.325 17.145 1.00 62.62 112 ASP A N 1
ATOM 839 C CA . ASP A 1 112 ? -11.908 -6.449 17.748 1.00 62.62 112 ASP A CA 1
ATOM 840 C C . ASP A 1 112 ? -12.899 -7.049 16.730 1.00 62.62 112 ASP A C 1
ATOM 842 O O . ASP A 1 112 ? -13.670 -7.938 17.083 1.00 62.62 112 ASP A O 1
ATOM 846 N N . VAL A 1 113 ? -12.822 -6.650 15.451 1.00 65.75 113 VAL A N 1
ATOM 847 C CA . VAL A 1 113 ? -13.728 -7.127 14.382 1.00 65.75 113 VAL A CA 1
ATOM 848 C C . VAL A 1 113 ? -13.398 -8.545 13.894 1.00 65.75 113 VAL A C 1
ATOM 850 O O . VAL A 1 113 ? -14.301 -9.364 13.751 1.00 65.75 113 VAL A O 1
ATOM 853 N N . LEU A 1 114 ? -12.121 -8.870 13.643 1.00 61.03 114 LEU A N 1
ATOM 854 C CA . LEU A 1 114 ? -11.709 -10.213 13.186 1.00 61.03 114 LEU A CA 1
ATOM 855 C C . LEU A 1 114 ? -11.443 -11.193 14.345 1.00 61.03 114 LEU A C 1
ATOM 857 O O . LEU A 1 114 ? -11.114 -12.359 14.123 1.00 61.03 114 LEU A O 1
ATOM 861 N N . GLY A 1 115 ? -11.561 -10.733 15.588 1.00 58.94 115 GLY A N 1
ATOM 862 C CA . GLY A 1 115 ? -11.257 -11.503 16.785 1.00 58.94 115 GLY A CA 1
ATOM 863 C C . GLY A 1 115 ? -9.779 -11.415 17.215 1.00 58.94 115 GLY A C 1
ATOM 864 O O . GLY A 1 115 ? -8.861 -11.365 16.385 1.00 58.94 115 GLY A O 1
ATOM 865 N N . PRO A 1 116 ? -9.506 -11.449 18.536 1.00 60.44 116 PRO A N 1
ATOM 866 C CA . PRO A 1 116 ? -8.228 -11.032 19.121 1.00 60.44 116 PRO A CA 1
ATOM 867 C C . PRO A 1 116 ? -7.013 -11.882 18.736 1.00 60.44 116 PRO A C 1
ATOM 869 O O . PRO A 1 116 ? -5.875 -11.434 18.899 1.00 60.44 116 PRO A O 1
ATOM 872 N N . ARG A 1 117 ? -7.230 -13.105 18.240 1.00 61.72 117 ARG A N 1
ATOM 873 C CA . ARG A 1 117 ? -6.155 -13.992 17.773 1.00 61.72 117 ARG A CA 1
ATOM 874 C C . ARG A 1 117 ? -5.912 -13.876 16.273 1.00 61.72 117 ARG A C 1
ATOM 876 O O . ARG A 1 117 ? -4.761 -13.744 15.876 1.00 61.72 117 ARG A O 1
ATOM 883 N N . TRP A 1 118 ? -6.967 -13.850 15.460 1.00 62.47 118 TRP A N 1
ATOM 884 C CA . TRP A 1 118 ? -6.854 -13.800 14.000 1.00 62.47 118 TRP A CA 1
ATOM 885 C C . TRP A 1 118 ? -6.402 -12.432 13.488 1.00 62.47 118 TRP A C 1
ATOM 887 O O . TRP A 1 118 ? -5.511 -12.371 12.643 1.00 62.47 118 TRP A O 1
ATOM 897 N N . GLY A 1 119 ? -6.904 -11.334 14.065 1.00 63.97 119 GLY A N 1
ATOM 898 C CA . GLY A 1 119 ? -6.466 -9.988 13.683 1.00 63.97 119 GLY A CA 1
ATOM 899 C C . GLY A 1 119 ? -4.967 -9.765 13.917 1.00 63.97 119 GLY A C 1
ATOM 900 O O . GLY A 1 119 ? -4.272 -9.231 13.058 1.00 63.97 119 GLY A O 1
ATOM 901 N N . LYS A 1 120 ? -4.417 -10.250 15.038 1.00 63.03 120 LYS A N 1
ATOM 902 C CA . LYS A 1 120 ? -2.978 -10.120 15.338 1.00 63.03 120 LYS A CA 1
ATOM 903 C C . LYS A 1 120 ? -2.105 -11.023 14.461 1.00 63.03 120 LYS A C 1
ATOM 905 O O . LYS A 1 120 ? -1.039 -10.579 14.036 1.00 63.03 120 LYS A O 1
ATOM 910 N N . TYR A 1 121 ? -2.557 -12.247 14.179 1.00 69.12 121 TYR A N 1
ATOM 911 C CA . TYR A 1 121 ? -1.809 -13.217 13.371 1.00 69.12 121 TYR A CA 1
ATOM 912 C C . TYR A 1 121 ? -1.842 -12.917 11.869 1.00 69.12 121 TYR A C 1
ATOM 914 O O . TYR A 1 121 ? -0.909 -13.289 11.174 1.00 69.12 121 TYR A O 1
ATOM 922 N N . ALA A 1 122 ? -2.874 -12.237 11.364 1.00 71.88 122 ALA A N 1
ATOM 923 C CA . ALA A 1 122 ? -2.949 -11.841 9.957 1.00 71.88 122 ALA A CA 1
ATOM 924 C C . ALA A 1 122 ? -2.290 -10.474 9.704 1.00 71.88 122 ALA A C 1
ATOM 926 O O . ALA A 1 122 ? -1.472 -10.331 8.797 1.00 71.88 122 ALA A O 1
ATOM 927 N N . VAL A 1 123 ? -2.595 -9.468 10.532 1.00 72.88 123 VAL A N 1
ATOM 928 C CA . VAL A 1 123 ? -2.126 -8.087 10.309 1.00 72.88 123 VAL A CA 1
ATOM 929 C C . VAL A 1 123 ? -0.625 -7.944 10.570 1.00 72.88 123 VAL A C 1
ATOM 931 O O . VAL A 1 123 ? 0.048 -7.200 9.863 1.00 72.88 123 VAL A O 1
ATOM 934 N N . GLY A 1 124 ? -0.080 -8.655 11.565 1.00 79.25 124 GLY A N 1
ATOM 935 C CA . GLY A 1 124 ? 1.342 -8.577 11.918 1.00 79.25 124 GLY A CA 1
ATOM 936 C C . GLY A 1 124 ? 2.272 -9.029 10.784 1.00 79.25 124 GLY A C 1
ATOM 937 O O . GLY A 1 124 ? 3.095 -8.230 10.332 1.00 79.25 124 GLY A O 1
ATOM 938 N N . PRO A 1 125 ? 2.133 -10.269 10.284 1.00 84.19 125 PRO A N 1
ATOM 939 C CA . PRO A 1 125 ? 2.927 -10.767 9.165 1.00 84.19 125 PRO A CA 1
ATOM 940 C C . PRO A 1 125 ? 2.708 -9.979 7.876 1.00 84.19 125 PRO A C 1
ATOM 942 O O . PRO A 1 125 ? 3.676 -9.725 7.165 1.00 84.19 125 PRO A O 1
ATOM 945 N N . LEU A 1 126 ? 1.476 -9.535 7.594 1.00 83.12 126 LEU A N 1
ATOM 946 C CA . LEU A 1 126 ? 1.189 -8.701 6.425 1.00 83.12 126 LEU A CA 1
ATOM 947 C C . LEU A 1 126 ? 1.954 -7.370 6.493 1.00 83.12 126 LEU A C 1
ATOM 949 O O . LEU A 1 126 ? 2.649 -7.012 5.545 1.00 83.12 126 LEU A O 1
ATOM 953 N N . GLN A 1 127 ? 1.889 -6.665 7.628 1.00 85.88 127 GLN A N 1
ATOM 954 C CA . GLN A 1 127 ? 2.623 -5.414 7.833 1.00 85.88 127 GLN A CA 1
ATOM 955 C C . GLN A 1 127 ? 4.135 -5.630 7.733 1.00 85.88 127 GLN A C 1
ATOM 957 O O . GLN A 1 127 ? 4.830 -4.832 7.107 1.00 85.88 127 GLN A O 1
ATOM 962 N N . PHE A 1 128 ? 4.646 -6.705 8.338 1.00 88.19 128 PHE A N 1
ATOM 963 C CA . PHE A 1 128 ? 6.063 -7.044 8.275 1.00 88.19 128 PHE A CA 1
ATOM 964 C C . PHE A 1 128 ? 6.506 -7.335 6.838 1.00 88.19 128 PHE A C 1
ATOM 966 O O . PHE A 1 128 ? 7.510 -6.786 6.394 1.00 88.19 128 PHE A O 1
ATOM 973 N N . GLY A 1 129 ? 5.732 -8.126 6.091 1.00 90.00 129 GLY A N 1
ATOM 974 C CA . GLY A 1 129 ? 6.004 -8.440 4.690 1.00 90.00 129 GLY A CA 1
ATOM 975 C C . GLY A 1 129 ? 5.995 -7.197 3.801 1.00 90.00 129 GLY A C 1
ATOM 976 O O . GLY A 1 129 ? 6.921 -7.007 3.014 1.00 90.00 129 GLY A O 1
ATOM 977 N N . ILE A 1 130 ? 5.009 -6.310 3.972 1.00 87.69 130 ILE A N 1
ATOM 978 C CA . ILE A 1 130 ? 4.934 -5.042 3.232 1.00 87.69 130 ILE A CA 1
ATOM 979 C C . ILE A 1 130 ? 6.129 -4.146 3.581 1.00 87.69 130 ILE A C 1
ATOM 981 O O . ILE A 1 130 ? 6.807 -3.664 2.677 1.00 87.69 130 ILE A O 1
ATOM 985 N N . CYS A 1 131 ? 6.434 -3.948 4.867 1.00 88.81 131 CYS A N 1
ATOM 986 C CA . CYS A 1 131 ? 7.584 -3.142 5.288 1.00 88.81 131 CYS A CA 1
ATOM 987 C C . CYS A 1 131 ? 8.903 -3.706 4.753 1.00 88.81 131 CYS A C 1
ATOM 989 O O . CYS A 1 131 ? 9.709 -2.956 4.206 1.00 88.81 131 CYS A O 1
ATOM 991 N N . TYR A 1 132 ? 9.111 -5.015 4.879 1.00 91.38 132 TYR A N 1
ATOM 992 C CA . TYR A 1 132 ? 10.300 -5.687 4.371 1.00 91.38 132 TYR A CA 1
ATOM 993 C C . TYR A 1 132 ? 10.430 -5.510 2.854 1.00 91.38 132 TYR A C 1
ATOM 995 O O . TYR A 1 132 ? 11.484 -5.097 2.370 1.00 91.38 132 TYR A O 1
ATOM 1003 N N . GLY A 1 133 ? 9.341 -5.729 2.111 1.00 87.88 133 GLY A N 1
ATOM 1004 C CA . GLY A 1 133 ? 9.300 -5.527 0.664 1.00 87.88 133 GLY A CA 1
ATOM 1005 C C . GLY A 1 133 ? 9.619 -4.088 0.259 1.00 87.88 133 GLY A C 1
ATOM 1006 O O . GLY A 1 133 ? 10.429 -3.876 -0.641 1.00 87.88 133 GLY A O 1
ATOM 1007 N N . VAL A 1 134 ? 9.053 -3.096 0.954 1.00 87.94 134 VAL A N 1
ATOM 1008 C CA . VAL A 1 134 ? 9.317 -1.674 0.684 1.00 87.94 134 VAL A CA 1
ATOM 1009 C C . VAL A 1 134 ? 10.780 -1.313 0.941 1.00 87.94 134 VAL A C 1
ATOM 1011 O O . VAL A 1 134 ? 11.374 -0.608 0.126 1.00 87.94 134 VAL A O 1
ATOM 1014 N N . VAL A 1 135 ? 11.382 -1.812 2.026 1.00 90.06 135 VAL A N 1
ATOM 1015 C CA . VAL A 1 135 ? 12.803 -1.569 2.325 1.00 90.06 135 VAL A CA 1
ATOM 1016 C C . VAL A 1 135 ? 13.690 -2.179 1.242 1.00 90.06 135 VAL A C 1
ATOM 1018 O O . VAL A 1 135 ? 14.526 -1.474 0.683 1.00 90.06 135 VAL A O 1
ATOM 1021 N N . VAL A 1 136 ? 13.476 -3.449 0.890 1.00 90.19 136 VAL A N 1
ATOM 1022 C CA . VAL A 1 136 ? 14.280 -4.137 -0.133 1.00 90.19 136 VAL A CA 1
ATOM 1023 C C . VAL A 1 136 ? 14.127 -3.466 -1.501 1.00 90.19 136 VAL A C 1
ATOM 1025 O O . VAL A 1 136 ? 15.127 -3.177 -2.157 1.00 90.19 136 VAL A O 1
ATOM 1028 N N . ALA A 1 137 ? 12.898 -3.159 -1.922 1.00 87.06 137 ALA A N 1
ATOM 1029 C CA . ALA A 1 137 ? 12.640 -2.475 -3.187 1.00 87.06 137 ALA A CA 1
ATOM 1030 C C . ALA A 1 137 ? 13.256 -1.066 -3.214 1.00 87.06 137 ALA A C 1
ATOM 1032 O O . ALA A 1 137 ? 13.855 -0.675 -4.217 1.00 87.06 137 ALA A O 1
ATOM 1033 N N . GLY A 1 138 ? 13.172 -0.326 -2.103 1.00 86.81 138 GLY A N 1
ATOM 1034 C CA . GLY A 1 138 ? 13.814 0.978 -1.948 1.00 86.81 138 GLY A CA 1
ATOM 1035 C C . GLY A 1 138 ? 15.338 0.901 -2.058 1.00 86.81 138 GLY A C 1
ATOM 1036 O O . GLY A 1 138 ? 15.938 1.705 -2.771 1.00 86.81 138 GLY A O 1
ATOM 1037 N N . SER A 1 139 ? 15.968 -0.094 -1.427 1.00 89.00 139 SER A N 1
ATOM 1038 C CA . SER A 1 139 ? 17.413 -0.328 -1.533 1.00 89.00 139 SER A CA 1
ATOM 1039 C C . SER A 1 139 ? 17.845 -0.686 -2.958 1.00 89.00 139 SER A C 1
ATOM 1041 O O . SER A 1 139 ? 18.842 -0.148 -3.443 1.00 89.00 139 SER A O 1
ATOM 1043 N N . LEU A 1 140 ? 17.092 -1.546 -3.654 1.00 88.25 140 LEU A N 1
ATOM 1044 C CA . LEU A 1 140 ? 17.375 -1.914 -5.046 1.00 88.25 140 LEU A CA 1
ATOM 1045 C C . LEU A 1 140 ? 17.260 -0.709 -5.981 1.00 88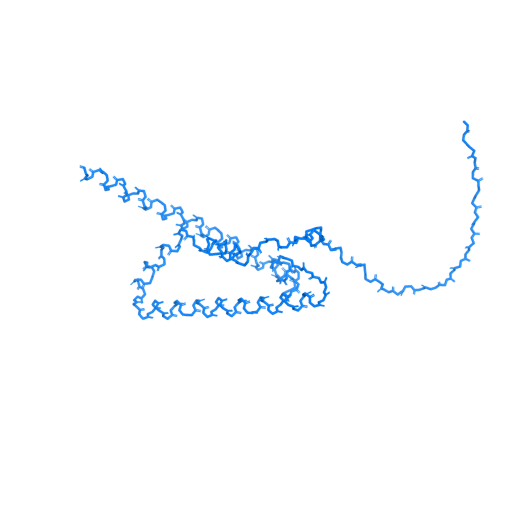.25 140 LEU A C 1
ATOM 1047 O O . LEU A 1 140 ? 18.167 -0.465 -6.777 1.00 88.25 140 LEU A O 1
ATOM 1051 N N . LEU A 1 141 ? 16.177 0.063 -5.860 1.00 85.06 141 LEU A N 1
ATOM 1052 C CA . LEU A 1 141 ? 15.972 1.260 -6.669 1.00 85.06 141 LEU A CA 1
ATOM 1053 C C . LEU A 1 141 ? 17.058 2.309 -6.393 1.00 85.06 141 LEU A C 1
ATOM 1055 O O . LEU A 1 141 ? 17.612 2.869 -7.334 1.00 85.06 141 LEU A O 1
ATOM 1059 N N . GLY A 1 142 ? 17.421 2.521 -5.124 1.00 84.38 142 GLY A N 1
ATOM 1060 C CA . GLY A 1 142 ? 18.530 3.398 -4.747 1.00 84.38 142 GLY A CA 1
ATOM 1061 C C . GLY A 1 142 ? 19.859 2.967 -5.375 1.00 84.38 142 GLY A C 1
ATOM 1062 O O . GLY A 1 142 ? 20.577 3.800 -5.929 1.00 84.38 142 GLY A O 1
ATOM 1063 N N . GLY A 1 143 ? 20.158 1.664 -5.370 1.00 85.12 143 GLY A N 1
ATOM 1064 C CA . GLY A 1 143 ? 21.349 1.111 -6.019 1.00 85.12 143 GLY A CA 1
ATOM 1065 C C . GLY A 1 143 ? 21.368 1.321 -7.538 1.00 85.12 143 GLY A C 1
ATOM 1066 O O . GLY A 1 143 ? 22.399 1.712 -8.088 1.00 85.12 143 GLY A O 1
ATOM 1067 N N . GLN A 1 144 ? 20.234 1.119 -8.219 1.00 84.56 144 GLN A N 1
ATOM 1068 C CA . GLN A 1 144 ? 20.123 1.384 -9.661 1.00 84.56 144 GLN A CA 1
ATOM 1069 C C . GLN A 1 144 ? 20.334 2.869 -9.979 1.00 84.56 144 GLN A C 1
ATOM 1071 O O . GLN A 1 144 ? 21.109 3.194 -10.877 1.00 84.56 144 GLN A O 1
ATOM 1076 N N . SER A 1 145 ? 19.723 3.768 -9.204 1.00 82.31 145 SER A N 1
ATOM 1077 C CA . SER A 1 145 ? 19.880 5.216 -9.380 1.00 82.31 145 SER A CA 1
ATOM 1078 C C . SER A 1 145 ? 21.333 5.668 -9.207 1.00 82.31 145 SER A C 1
ATOM 1080 O O . SER A 1 145 ? 21.832 6.445 -10.018 1.00 82.31 145 SER A O 1
ATOM 1082 N N . LEU A 1 146 ? 22.051 5.145 -8.204 1.00 85.44 146 LEU A N 1
ATOM 1083 C CA . LEU A 1 146 ? 23.473 5.454 -7.997 1.00 85.44 146 LEU A CA 1
ATOM 1084 C C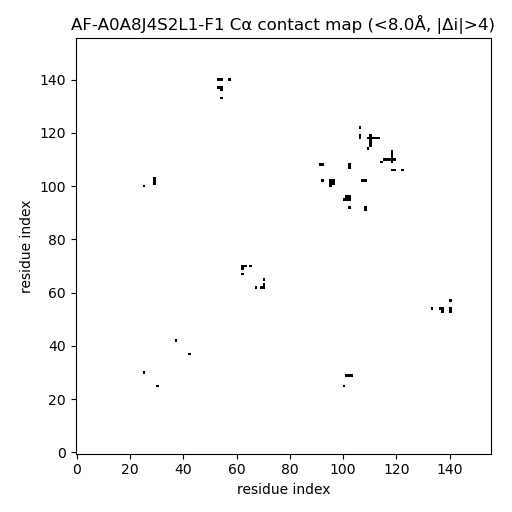 . LEU A 1 146 ? 24.353 4.952 -9.146 1.00 85.44 146 LEU A C 1
ATOM 1086 O O . LEU A 1 146 ? 25.259 5.665 -9.578 1.00 85.44 146 LEU A O 1
ATOM 1090 N N . LYS A 1 147 ? 24.079 3.749 -9.668 1.00 82.44 147 LYS A N 1
ATOM 1091 C CA . LYS A 1 147 ? 24.808 3.199 -10.818 1.00 82.44 147 LYS A CA 1
ATOM 1092 C C . LYS A 1 147 ? 24.626 4.073 -12.057 1.00 82.44 147 LYS A C 1
ATOM 1094 O O . LYS A 1 147 ? 25.612 4.375 -12.723 1.00 82.44 147 LYS A O 1
ATOM 1099 N N . VAL A 1 148 ? 23.394 4.501 -12.343 1.00 82.56 148 VAL A N 1
ATOM 1100 C CA . VAL A 1 148 ? 23.096 5.397 -13.472 1.00 82.56 148 VAL A CA 1
ATOM 1101 C C . VAL A 1 148 ? 23.823 6.732 -13.308 1.00 82.56 148 VAL A C 1
ATOM 1103 O O . VAL A 1 148 ? 24.504 7.156 -14.238 1.00 82.56 148 VAL A O 1
ATOM 1106 N N . SER A 1 149 ? 23.769 7.348 -12.123 1.00 79.69 149 SER A N 1
ATOM 1107 C CA . SER A 1 149 ? 24.481 8.605 -11.857 1.00 79.69 149 SER A CA 1
ATOM 1108 C C . SER A 1 149 ? 25.997 8.469 -12.010 1.00 79.69 149 SER A C 1
ATOM 1110 O O . SER A 1 149 ? 26.625 9.311 -12.643 1.00 79.69 149 SER A O 1
ATOM 1112 N N . CYS A 1 150 ? 26.597 7.405 -11.471 1.00 77.38 150 CYS A N 1
ATOM 1113 C CA . CYS A 1 150 ? 28.044 7.194 -11.529 1.00 77.38 150 CYS A CA 1
ATOM 1114 C C . CYS A 1 150 ? 28.532 6.914 -12.960 1.00 77.38 150 CYS A C 1
ATOM 1116 O O . CYS A 1 150 ? 29.524 7.493 -13.393 1.00 77.38 150 CYS A O 1
ATOM 1118 N N . VAL A 1 151 ? 27.801 6.095 -13.726 1.00 81.38 151 VAL A N 1
ATOM 1119 C CA . VAL A 1 151 ? 28.104 5.847 -15.145 1.00 81.38 151 VAL A CA 1
ATOM 1120 C C . VAL A 1 151 ? 27.931 7.122 -15.970 1.00 81.38 151 VAL A C 1
ATOM 1122 O O . VAL A 1 151 ? 28.776 7.413 -16.808 1.00 81.38 151 VAL A O 1
ATOM 1125 N N . SER A 1 152 ? 26.884 7.909 -15.712 1.00 79.88 152 SER A N 1
ATOM 1126 C CA . SER A 1 152 ? 26.654 9.168 -16.425 1.00 79.88 152 SER A CA 1
ATOM 1127 C C . SER A 1 152 ? 27.736 10.217 -16.148 1.00 79.88 152 SER A C 1
ATOM 1129 O O . SER A 1 152 ? 28.052 10.985 -17.046 1.00 79.88 152 SER A O 1
ATOM 1131 N N . LEU A 1 153 ? 28.301 10.250 -14.936 1.00 75.12 153 LEU A N 1
ATOM 1132 C CA . LEU A 1 153 ? 29.412 11.136 -14.559 1.00 75.12 153 LEU A CA 1
ATOM 1133 C C . LEU A 1 153 ? 30.756 10.703 -15.156 1.00 75.12 153 LEU A C 1
ATOM 1135 O O . LEU A 1 153 ? 31.604 11.550 -15.386 1.00 75.12 153 LEU A O 1
ATOM 1139 N N . LEU A 1 154 ? 30.963 9.405 -15.389 1.00 79.69 154 LEU A N 1
ATOM 1140 C CA . LEU A 1 154 ? 32.202 8.875 -15.974 1.00 79.69 154 LEU A CA 1
ATOM 1141 C C . LEU A 1 154 ? 32.286 9.094 -17.497 1.00 79.69 154 LEU A C 1
ATOM 1143 O O . LEU A 1 154 ? 33.364 9.010 -18.076 1.00 79.69 154 LEU A O 1
ATOM 1147 N N . TRP A 1 155 ? 31.142 9.331 -18.143 1.00 67.38 155 TRP A N 1
ATOM 1148 C CA . TRP A 1 155 ? 31.021 9.619 -19.577 1.00 67.38 155 TRP A CA 1
ATOM 1149 C C . TRP A 1 155 ? 30.918 11.126 -19.897 1.00 67.38 155 TRP A C 1
ATOM 1151 O O . TRP A 1 155 ? 30.696 11.478 -21.057 1.00 67.38 155 TRP A O 1
ATOM 1161 N N . LEU A 1 156 ? 31.071 11.993 -18.889 1.00 62.47 156 LEU A N 1
ATOM 1162 C CA . LEU A 1 156 ? 31.111 13.462 -18.968 1.00 62.47 156 LEU A CA 1
ATOM 1163 C C . LEU A 1 156 ? 32.543 13.957 -18.737 1.00 62.47 156 LEU A C 1
ATOM 1165 O O . LEU A 1 156 ? 32.946 14.897 -19.454 1.00 62.47 156 LEU A O 1
#

Secondary structure (DSSP, 8-state):
-PPP-----------------------HHHHS-------HHHHHHHHHHHH--GGGGGHHHHHHHH-HHHHHHHHHHHHHHHHHHHHHHHHHHHHHHHTT-----HHHHHHHHS-TTHHHHHHHHHHHHHHHHHHHHHHHHHHHHHHHHHHHHHT-

Solvent-accessible surface area (backbone atoms only — not comparable to full-atom values): 9483 Å² total; per-residue (Å²): 139,85,86,81,85,86,88,82,89,80,90,77,91,80,80,82,86,73,87,71,74,74,78,75,77,71,52,68,75,55,69,52,66,73,74,76,81,68,50,72,65,56,53,50,48,53,52,50,58,66,66,65,41,76,54,59,72,51,46,64,59,54,29,62,77,53,33,72,68,52,28,54,52,50,51,51,50,54,48,51,53,50,51,50,52,51,51,54,50,52,54,53,52,50,57,36,48,78,70,73,50,64,73,89,44,71,68,59,52,44,16,66,75,60,32,75,64,53,25,51,66,52,53,49,56,49,52,50,51,52,53,52,50,50,51,53,47,36,54,53,52,53,52,52,53,51,50,50,53,54,55,55,59,74,76,105